Protein AF-A0A662C131-F1 (afdb_monomer)

Secondary structure (DSSP, 8-state):
--HHHHHHHHHHHHHHHHHHHHHHHH-HHHHHHTTT-EEEEEEE-TTS-EEEEEEETTEEEEEE-

Nearest PDB structures (foldseek):
  9b9s-assembly1_A-2  TM=4.052E-01  e=1.870E+00  Vreelandella titanicae
  7t3b-assembly1_E  TM=6.027E-01  e=3.689E+00  Homo sapiens

Mean predicted aligned error: 4.01 Å

Sequence (65 aa):
MSIEEKIKAGVNLYAVIKNIEQLVILDPEIKELVKDWNITIEFRVKNGPDASVRFKGGSCVVKKG

Radius of gyration: 13.34 Å; Cα contacts (8 Å, |Δi|>4): 97; chains: 1; bounding box: 28×14×36 Å

Solvent-accessible surface area (backbone atoms only — not comparable to full-atom values): 3621 Å² total; per-residue (Å²): 130,55,72,66,57,41,51,53,49,40,52,54,51,55,60,54,52,54,48,54,37,50,44,37,72,74,32,70,68,52,17,59,72,35,32,85,36,79,49,73,50,78,48,76,44,88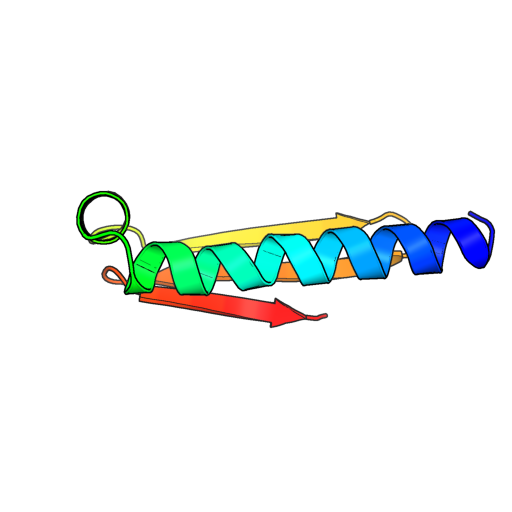,99,48,57,37,34,37,43,37,36,46,69,35,40,56,48,71,43,77,103

pLDDT: mean 90.04, std 5.53, range [68.69, 96.62]

Structure (mmCIF, N/CA/C/O backbone):
data_AF-A0A662C131-F1
#
_entry.id   AF-A0A662C131-F1
#
loop_
_atom_site.group_PDB
_atom_site.id
_atom_site.type_symbol
_atom_site.label_atom_id
_atom_site.label_alt_id
_atom_site.label_comp_id
_atom_site.label_asym_id
_atom_site.label_entity_id
_atom_site.label_seq_id
_atom_site.pdbx_PDB_ins_code
_atom_site.Cartn_x
_atom_site.Cartn_y
_atom_site.Cartn_z
_atom_site.occupancy
_atom_site.B_iso_or_equiv
_atom_site.auth_seq_id
_atom_site.auth_comp_id
_atom_site.auth_asym_id
_atom_site.auth_atom_id
_atom_site.pdbx_PD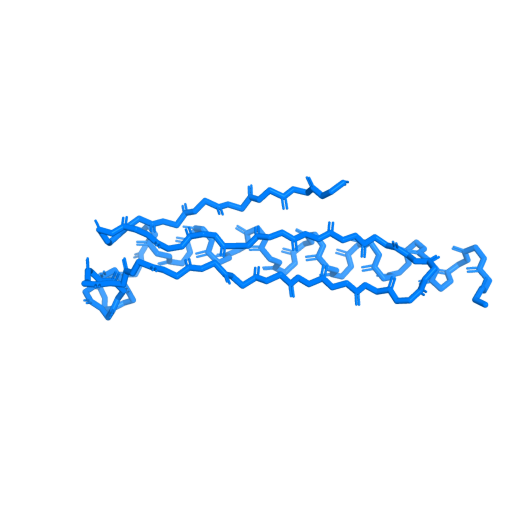B_model_num
ATOM 1 N N . MET A 1 1 ? 12.697 4.970 -21.137 1.00 68.69 1 MET A N 1
ATOM 2 C CA . MET A 1 1 ? 12.718 3.997 -20.034 1.00 68.69 1 MET A CA 1
ATOM 3 C C . MET A 1 1 ? 12.945 2.629 -20.640 1.00 68.69 1 MET A C 1
ATOM 5 O O . MET A 1 1 ? 12.134 2.210 -21.466 1.00 68.69 1 MET A O 1
ATOM 9 N N . SER A 1 2 ? 14.070 2.005 -20.315 1.00 87.38 2 SER A N 1
ATOM 10 C CA . SER A 1 2 ? 14.414 0.648 -20.723 1.00 87.38 2 SER A CA 1
AT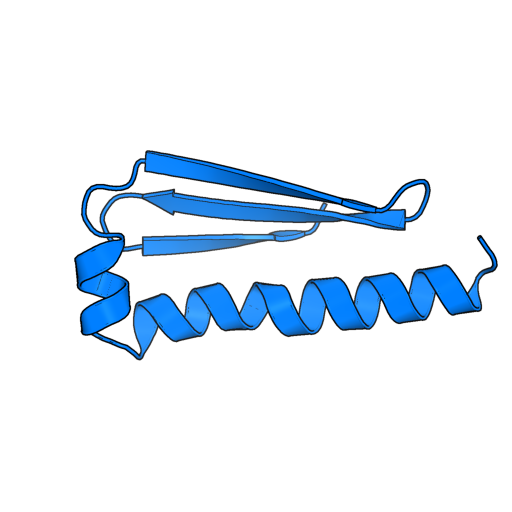OM 11 C C . SER A 1 2 ? 13.460 -0.369 -20.086 1.00 87.38 2 SER A C 1
ATOM 13 O O . SER A 1 2 ? 12.711 -0.060 -19.156 1.00 87.38 2 SER A O 1
ATOM 15 N N . ILE A 1 3 ? 13.472 -1.600 -20.594 1.00 85.62 3 ILE A N 1
ATOM 16 C CA . ILE A 1 3 ? 12.699 -2.706 -20.011 1.00 85.62 3 ILE A CA 1
ATOM 17 C C . ILE A 1 3 ? 13.126 -2.967 -18.559 1.00 85.62 3 ILE A C 1
ATOM 19 O O . ILE A 1 3 ? 12.272 -3.161 -17.699 1.00 85.62 3 ILE A O 1
ATOM 23 N N . GLU A 1 4 ? 14.425 -2.895 -18.263 1.00 87.88 4 GLU A N 1
ATOM 24 C CA . GLU A 1 4 ? 14.953 -3.117 -16.914 1.00 87.88 4 GLU A CA 1
ATOM 25 C C . GLU A 1 4 ? 14.465 -2.055 -15.916 1.00 87.88 4 GLU A C 1
ATOM 27 O O . GLU A 1 4 ? 14.054 -2.383 -14.803 1.00 87.88 4 GLU A O 1
ATOM 32 N N . GLU A 1 5 ? 14.436 -0.784 -16.326 1.00 85.75 5 GLU A N 1
ATOM 33 C CA . GLU A 1 5 ? 13.912 0.313 -15.505 1.00 85.75 5 GLU A CA 1
ATOM 34 C C . GLU A 1 5 ? 12.417 0.133 -15.201 1.00 85.75 5 GLU A C 1
ATOM 36 O O . GLU A 1 5 ? 11.988 0.362 -14.069 1.00 85.75 5 GLU A O 1
ATOM 41 N N . LYS A 1 6 ? 11.625 -0.343 -16.173 1.00 82.75 6 LYS A N 1
ATOM 42 C CA . LYS A 1 6 ? 10.198 -0.645 -15.968 1.00 82.75 6 LYS A CA 1
ATOM 43 C C . LYS A 1 6 ? 9.988 -1.795 -14.988 1.00 82.75 6 LYS A C 1
ATOM 45 O O . LYS A 1 6 ? 9.113 -1.708 -14.127 1.00 82.75 6 LYS A O 1
ATOM 50 N N . ILE A 1 7 ? 10.794 -2.852 -15.099 1.00 84.56 7 ILE A N 1
ATOM 51 C CA . ILE A 1 7 ? 10.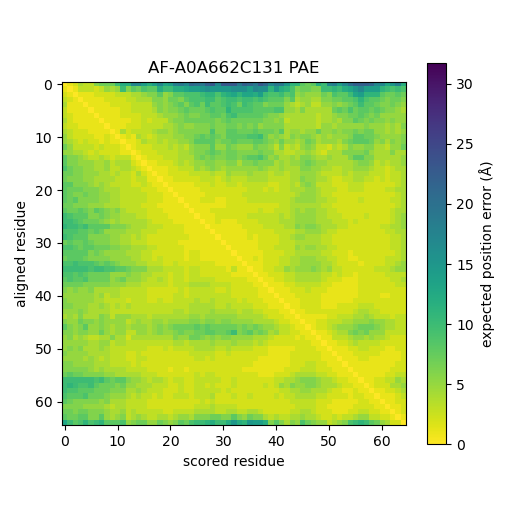736 -4.005 -14.192 1.00 84.56 7 ILE A CA 1
ATOM 52 C C . ILE A 1 7 ? 11.083 -3.567 -12.765 1.00 84.56 7 ILE A C 1
ATOM 54 O O . ILE A 1 7 ? 10.315 -3.848 -11.845 1.00 84.56 7 ILE A O 1
ATOM 58 N N . LYS A 1 8 ? 12.176 -2.814 -12.574 1.00 86.38 8 LYS A N 1
ATOM 59 C CA . LYS A 1 8 ? 12.559 -2.272 -11.258 1.00 86.38 8 LYS A CA 1
ATOM 60 C C . LYS A 1 8 ? 11.470 -1.373 -10.678 1.00 86.38 8 LYS A C 1
ATOM 62 O O . LYS A 1 8 ? 11.127 -1.516 -9.507 1.00 86.38 8 LYS A O 1
ATOM 67 N N . ALA A 1 9 ? 10.889 -0.492 -11.493 1.00 81.06 9 ALA A N 1
ATOM 68 C CA . ALA A 1 9 ? 9.791 0.368 -11.065 1.00 81.06 9 ALA A CA 1
ATOM 69 C C . ALA A 1 9 ? 8.570 -0.442 -10.604 1.00 81.06 9 ALA A C 1
ATOM 71 O O . ALA A 1 9 ? 8.009 -0.135 -9.560 1.00 81.06 9 ALA A O 1
ATOM 72 N N . GLY A 1 10 ? 8.187 -1.500 -11.327 1.00 82.00 10 GLY A N 1
ATOM 73 C CA . GLY A 1 10 ? 7.069 -2.368 -10.942 1.00 82.00 10 GLY A CA 1
ATOM 74 C C . GLY A 1 10 ? 7.319 -3.154 -9.665 1.00 82.00 10 GLY A C 1
ATOM 75 O O . GLY A 1 10 ? 6.448 -3.189 -8.798 1.00 82.00 10 GLY A O 1
ATOM 76 N N . VAL A 1 11 ? 8.510 -3.739 -9.513 1.00 84.38 11 VAL A N 1
ATOM 77 C CA . VAL A 1 11 ? 8.884 -4.442 -8.278 1.00 84.38 11 VAL A CA 1
ATOM 78 C C . VAL A 1 11 ? 8.831 -3.481 -7.095 1.00 84.38 11 VAL A C 1
ATOM 80 O O . VAL A 1 11 ? 8.142 -3.767 -6.121 1.00 84.38 11 VAL A O 1
ATOM 83 N N . ASN A 1 12 ? 9.470 -2.316 -7.205 1.00 83.25 12 ASN A N 1
ATOM 84 C CA . ASN A 1 12 ? 9.512 -1.342 -6.117 1.00 83.25 12 ASN A CA 1
ATOM 85 C C . ASN A 1 12 ? 8.121 -0.792 -5.786 1.00 83.25 12 ASN A C 1
ATOM 87 O O . ASN A 1 12 ? 7.736 -0.761 -4.619 1.00 83.25 12 ASN A O 1
ATOM 91 N N . LEU A 1 13 ? 7.341 -0.406 -6.799 1.00 84.19 13 LEU A N 1
ATOM 92 C CA . LEU A 1 13 ? 6.010 0.158 -6.599 1.00 84.19 13 LEU A CA 1
ATOM 93 C C . LEU A 1 13 ? 5.075 -0.861 -5.939 1.00 84.19 13 LEU A C 1
ATOM 95 O O . LEU A 1 13 ? 4.451 -0.572 -4.922 1.00 84.19 13 LEU A O 1
ATOM 99 N N . TYR A 1 14 ? 4.992 -2.075 -6.481 1.00 83.25 14 TYR A N 1
ATOM 100 C CA . TYR A 1 14 ? 4.040 -3.063 -5.984 1.00 83.25 14 TYR A CA 1
ATOM 101 C C . TYR A 1 14 ? 4.476 -3.742 -4.685 1.00 83.25 14 TYR A C 1
ATOM 103 O O . TYR A 1 14 ? 3.600 -4.108 -3.900 1.00 83.25 14 TYR A O 1
ATOM 111 N N . ALA A 1 15 ? 5.781 -3.907 -4.440 1.00 82.56 15 ALA A N 1
ATOM 112 C CA . ALA A 1 15 ? 6.275 -4.455 -3.178 1.00 82.56 15 ALA A CA 1
ATOM 113 C C . ALA A 1 15 ? 6.043 -3.482 -2.017 1.00 82.56 15 ALA A C 1
ATOM 115 O O . ALA A 1 15 ? 5.598 -3.901 -0.954 1.00 82.56 15 ALA A O 1
ATOM 116 N N . VAL A 1 16 ? 6.290 -2.184 -2.224 1.00 83.94 16 VAL A N 1
ATOM 117 C CA . VAL A 1 16 ? 6.133 -1.176 -1.166 1.00 83.94 16 VAL A CA 1
ATOM 118 C C . VAL A 1 16 ? 4.664 -0.871 -0.907 1.00 83.94 16 VAL A C 1
ATOM 120 O O . VAL A 1 16 ? 4.232 -0.874 0.242 1.00 83.94 16 VAL A O 1
ATOM 123 N N . ILE A 1 17 ? 3.868 -0.641 -1.956 1.00 87.38 17 ILE A N 1
ATOM 124 C CA . ILE A 1 17 ? 2.487 -0.180 -1.771 1.00 87.38 17 ILE A CA 1
ATOM 125 C C . ILE A 1 17 ? 1.628 -1.247 -1.092 1.00 87.38 17 ILE A C 1
ATOM 127 O O . ILE A 1 17 ? 0.802 -0.912 -0.246 1.00 87.38 17 ILE A O 1
ATOM 131 N N . LYS A 1 18 ? 1.845 -2.535 -1.384 1.00 86.06 18 LYS A N 1
ATOM 132 C CA . LYS A 1 18 ? 1.084 -3.611 -0.736 1.00 86.06 18 LYS A CA 1
ATOM 133 C C . LYS A 1 18 ? 1.319 -3.683 0.779 1.00 86.06 18 LYS A C 1
ATOM 135 O O . LYS A 1 18 ? 0.426 -4.104 1.510 1.00 86.06 18 LYS A O 1
ATOM 140 N N . ASN A 1 19 ? 2.464 -3.201 1.263 1.00 88.88 19 ASN A N 1
ATOM 141 C CA . ASN A 1 19 ? 2.743 -3.144 2.697 1.00 88.88 19 ASN A CA 1
ATOM 142 C C . ASN A 1 19 ? 1.875 -2.103 3.421 1.00 88.88 19 ASN A C 1
ATOM 144 O O . ASN A 1 19 ? 1.617 -2.268 4.606 1.00 88.88 19 ASN A O 1
ATOM 148 N N . ILE A 1 20 ? 1.365 -1.075 2.730 1.00 89.50 20 ILE A N 1
ATOM 149 C CA . ILE A 1 20 ? 0.508 -0.039 3.337 1.00 89.50 20 ILE A CA 1
ATOM 150 C C . ILE A 1 20 ? -0.818 -0.634 3.829 1.00 89.50 20 ILE A C 1
ATOM 152 O O . ILE A 1 20 ? -1.300 -0.274 4.899 1.00 89.50 20 ILE A O 1
ATOM 156 N N . GLU A 1 21 ? -1.391 -1.578 3.081 1.00 91.31 21 GLU A N 1
ATOM 157 C CA . GLU A 1 21 ? -2.592 -2.309 3.504 1.00 91.31 21 GLU A CA 1
ATOM 158 C C . GLU A 1 21 ? -2.328 -3.110 4.786 1.00 91.31 21 GLU A C 1
ATOM 160 O O . GLU A 1 21 ? -3.123 -3.065 5.720 1.00 91.31 21 GLU A O 1
ATOM 165 N N . GLN A 1 22 ? -1.172 -3.778 4.867 1.00 91.75 22 GLN A N 1
ATOM 166 C CA . GLN A 1 22 ? -0.770 -4.523 6.062 1.00 91.75 22 GLN A CA 1
ATOM 167 C C . GLN A 1 22 ? -0.504 -3.603 7.258 1.00 91.75 22 GLN A C 1
ATOM 169 O O . GLN A 1 22 ? -0.901 -3.943 8.366 1.00 91.75 22 GLN A O 1
ATOM 174 N N . LEU A 1 23 ? 0.097 -2.427 7.052 1.00 91.81 23 LEU A N 1
ATOM 175 C CA . LEU A 1 23 ? 0.332 -1.450 8.121 1.00 91.81 23 LEU A CA 1
ATOM 176 C C . LEU A 1 23 ? -0.979 -0.999 8.775 1.00 91.81 23 LEU A C 1
ATOM 178 O O . LEU A 1 23 ? -1.082 -1.016 9.992 1.00 91.81 23 LEU A O 1
ATOM 182 N N . VAL A 1 24 ? -2.011 -0.685 7.986 1.00 93.25 24 VAL A N 1
ATOM 183 C CA . VAL A 1 24 ? -3.330 -0.287 8.522 1.00 93.25 24 VAL A CA 1
ATOM 184 C C . VAL A 1 24 ? -4.020 -1.433 9.279 1.00 93.25 24 VAL A C 1
ATOM 186 O O . VAL A 1 24 ? -4.818 -1.188 10.182 1.00 93.25 24 VAL A O 1
ATOM 189 N N . ILE A 1 25 ? -3.732 -2.690 8.925 1.00 92.81 25 ILE A N 1
ATOM 190 C CA . ILE A 1 25 ? -4.279 -3.871 9.610 1.00 92.81 25 ILE A CA 1
ATOM 191 C C . ILE A 1 25 ? -3.543 -4.148 10.926 1.00 92.81 25 ILE A C 1
ATOM 193 O O . ILE A 1 25 ? -4.184 -4.487 11.921 1.00 92.81 25 ILE A O 1
ATOM 197 N N . LEU A 1 26 ? -2.213 -4.064 10.911 1.00 94.62 26 LEU A N 1
ATOM 198 C CA . LEU A 1 26 ? -1.348 -4.557 11.983 1.00 94.62 26 LEU A CA 1
ATOM 199 C C . LEU A 1 26 ? -0.987 -3.488 13.016 1.00 94.62 26 LEU A C 1
ATOM 201 O O . LEU A 1 26 ? -0.668 -3.847 14.146 1.00 94.62 26 LEU A O 1
ATOM 205 N N . ASP A 1 27 ? -1.038 -2.209 12.644 1.00 95.31 27 ASP A N 1
ATOM 206 C CA . ASP A 1 27 ? -0.683 -1.087 13.508 1.00 95.31 27 ASP A CA 1
ATOM 207 C C . ASP A 1 27 ? -1.948 -0.309 13.933 1.00 95.31 27 ASP A C 1
ATOM 209 O O . ASP A 1 27 ? -2.565 0.389 13.115 1.00 95.31 27 ASP A O 1
ATOM 213 N N . PRO A 1 28 ? -2.365 -0.420 15.210 1.00 93.94 28 PRO A N 1
ATOM 214 C CA . PRO A 1 28 ? -3.532 0.283 15.729 1.00 93.94 28 PRO A CA 1
ATOM 215 C C . PRO A 1 28 ? -3.431 1.810 15.641 1.00 93.94 28 PRO A C 1
ATOM 217 O O . PRO A 1 28 ? -4.460 2.457 15.445 1.00 93.94 28 PRO A O 1
ATOM 220 N N . GLU A 1 29 ? -2.233 2.392 15.755 1.00 96.44 29 GLU A N 1
ATOM 221 C CA . GLU A 1 29 ? -2.046 3.845 15.655 1.00 96.44 29 GLU A CA 1
ATOM 222 C C . GLU A 1 29 ? -2.305 4.319 14.226 1.00 96.44 29 GLU A C 1
ATOM 224 O O . GLU A 1 29 ? -2.995 5.316 14.005 1.00 96.44 29 GLU A O 1
ATOM 229 N N . ILE A 1 30 ? -1.826 3.560 13.238 1.00 94.19 30 ILE A N 1
ATOM 230 C CA . ILE A 1 30 ? -2.077 3.847 11.822 1.00 94.19 30 ILE A CA 1
ATOM 231 C C . ILE A 1 30 ? -3.556 3.664 11.483 1.00 94.19 30 ILE A C 1
ATOM 233 O O . ILE A 1 30 ? -4.129 4.486 10.765 1.00 94.19 30 ILE A O 1
ATOM 237 N N . LYS A 1 31 ? -4.197 2.617 12.009 1.00 94.75 31 LYS A N 1
ATOM 238 C CA . LYS A 1 31 ? -5.636 2.397 11.831 1.00 94.75 31 LYS A CA 1
ATOM 239 C C . LYS A 1 31 ? -6.461 3.563 12.372 1.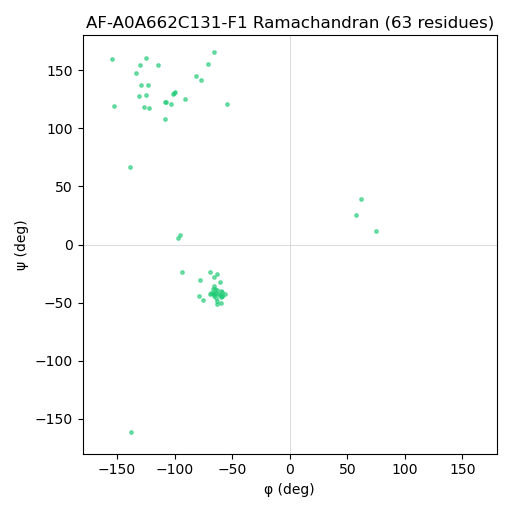00 94.75 31 LYS A C 1
ATOM 241 O O . LYS A 1 31 ? -7.392 4.013 11.704 1.00 94.75 31 LYS A O 1
ATOM 246 N N . GLU A 1 32 ? -6.102 4.052 13.556 1.00 96.00 32 GLU A N 1
ATOM 247 C CA . GLU A 1 32 ? -6.745 5.198 14.197 1.00 96.00 32 GLU A CA 1
ATOM 248 C C . GLU A 1 32 ? -6.503 6.490 13.405 1.00 96.00 32 GLU A C 1
ATOM 250 O O . GLU A 1 32 ? -7.443 7.245 13.157 1.00 96.00 32 GLU A O 1
ATOM 255 N N . LEU A 1 33 ? -5.277 6.711 12.918 1.00 95.19 33 LEU A N 1
ATOM 256 C CA . LEU A 1 33 ? -4.919 7.871 12.096 1.00 95.19 33 LEU A CA 1
ATOM 257 C C . LEU A 1 33 ? -5.792 7.986 10.840 1.00 95.19 33 LEU A C 1
ATOM 259 O O . LEU A 1 33 ? -6.223 9.082 10.480 1.00 95.19 33 LEU A O 1
ATOM 263 N N . VAL A 1 34 ? -6.054 6.860 10.170 1.00 95.38 34 VAL A N 1
ATOM 264 C CA . VAL A 1 34 ? -6.800 6.827 8.901 1.00 95.38 34 VAL A CA 1
A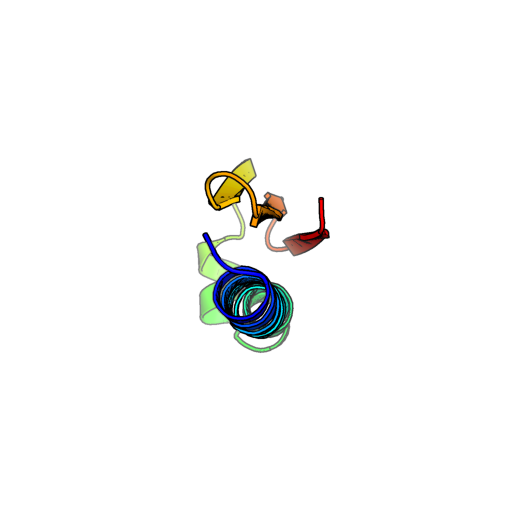TOM 265 C C . VAL A 1 34 ? -8.296 6.550 9.081 1.00 95.38 34 VAL A C 1
ATOM 267 O O . VAL A 1 34 ? -9.010 6.354 8.092 1.00 95.38 34 VAL A O 1
ATOM 270 N N . LYS A 1 35 ? -8.801 6.530 10.323 1.00 96.06 35 LYS A N 1
ATOM 271 C CA . LYS A 1 35 ? -10.190 6.148 10.626 1.00 96.06 35 LYS A CA 1
ATOM 272 C C . LYS A 1 35 ? -11.222 7.027 9.917 1.00 96.06 35 LYS A C 1
ATOM 274 O O . LYS A 1 35 ? -12.175 6.507 9.347 1.00 96.06 35 LYS A O 1
ATOM 279 N N . ASP A 1 36 ? -10.973 8.333 9.863 1.00 96.19 36 ASP A N 1
ATOM 280 C CA . ASP A 1 36 ? -11.897 9.326 9.298 1.00 96.19 36 ASP A CA 1
ATOM 281 C C . ASP A 1 36 ? -11.552 9.693 7.848 1.00 96.19 36 ASP A C 1
ATOM 283 O O . ASP A 1 36 ? -12.153 10.584 7.245 1.00 96.19 36 ASP A O 1
ATOM 287 N N . TRP A 1 37 ? -10.565 9.014 7.260 1.00 96.50 37 TRP A N 1
ATOM 288 C CA . TRP A 1 37 ? -10.129 9.311 5.906 1.00 96.50 37 TRP A CA 1
ATOM 289 C C . TRP A 1 37 ? -11.114 8.736 4.888 1.00 96.50 37 TRP A C 1
ATOM 291 O O . TRP A 1 37 ? -11.627 7.626 5.034 1.00 96.50 37 TRP A O 1
ATOM 301 N N . ASN A 1 38 ? -11.342 9.497 3.820 1.00 96.25 38 ASN A N 1
ATOM 302 C CA . ASN A 1 38 ? -12.060 9.075 2.619 1.00 96.25 38 ASN A CA 1
ATOM 303 C C . ASN A 1 38 ? -11.328 9.634 1.394 1.00 96.25 38 ASN A C 1
ATOM 305 O O . ASN A 1 38 ? -11.804 10.549 0.722 1.00 96.25 38 ASN A O 1
ATOM 309 N N . ILE A 1 39 ? -10.115 9.129 1.165 1.00 96.44 39 ILE A N 1
ATOM 310 C CA . ILE A 1 39 ? -9.199 9.624 0.132 1.00 96.44 39 ILE A CA 1
ATOM 311 C C . ILE A 1 39 ? -8.666 8.472 -0.718 1.00 96.44 39 ILE A C 1
ATOM 313 O O . ILE A 1 39 ? -8.592 7.323 -0.280 1.00 96.44 39 ILE A O 1
ATOM 317 N N . THR A 1 40 ? -8.281 8.778 -1.954 1.00 95.88 40 THR A N 1
ATOM 318 C CA . THR A 1 40 ? -7.555 7.849 -2.828 1.00 95.88 40 THR A CA 1
ATOM 319 C C . THR A 1 40 ? -6.274 8.518 -3.300 1.00 95.88 40 THR A C 1
ATOM 321 O O . THR A 1 40 ? -6.312 9.637 -3.802 1.00 95.88 40 THR A O 1
ATOM 324 N N . ILE A 1 41 ? -5.151 7.826 -3.131 1.00 92.94 41 ILE A N 1
ATOM 325 C CA . ILE A 1 41 ? -3.836 8.250 -3.610 1.00 92.94 41 ILE A CA 1
ATOM 326 C C . ILE A 1 41 ? -3.512 7.428 -4.857 1.00 92.94 41 ILE A C 1
ATOM 328 O O . ILE A 1 41 ? -3.477 6.199 -4.794 1.00 92.94 41 ILE A O 1
ATOM 332 N N . GLU A 1 42 ? -3.288 8.100 -5.985 1.00 93.62 42 GLU A N 1
ATOM 333 C CA . GLU A 1 42 ? -2.892 7.475 -7.251 1.00 93.62 42 GLU A CA 1
ATOM 334 C C . GLU A 1 42 ? -1.387 7.623 -7.481 1.00 93.62 42 GLU A C 1
ATOM 336 O O . GLU A 1 42 ? -0.835 8.722 -7.432 1.00 93.62 42 GLU A O 1
ATOM 341 N N . PHE A 1 43 ? -0.731 6.514 -7.800 1.00 90.50 43 PHE A N 1
ATOM 342 C CA . PHE A 1 43 ? 0.673 6.454 -8.174 1.00 90.50 43 PHE A CA 1
ATOM 343 C C . PHE A 1 43 ? 0.768 6.166 -9.665 1.00 90.50 43 PHE A C 1
ATOM 345 O O . PHE A 1 43 ? 0.268 5.146 -10.129 1.00 90.50 43 PHE A O 1
ATOM 352 N N . ARG A 1 44 ? 1.440 7.041 -10.416 1.00 90.56 44 ARG A N 1
ATOM 353 C CA . ARG A 1 44 ? 1.691 6.858 -11.851 1.00 90.56 44 ARG A CA 1
ATOM 354 C C . ARG A 1 44 ? 3.173 6.989 -12.152 1.00 90.56 44 ARG A C 1
ATOM 356 O O . ARG A 1 44 ? 3.754 8.059 -11.976 1.00 90.56 44 ARG A O 1
ATOM 363 N N . VAL A 1 45 ? 3.775 5.919 -12.665 1.00 87.75 45 VAL A N 1
ATOM 364 C CA . VAL A 1 45 ? 5.129 5.961 -13.222 1.00 87.75 45 VAL A CA 1
ATOM 365 C C . VAL A 1 45 ? 5.026 6.273 -14.713 1.00 87.75 45 VAL A C 1
ATOM 367 O O . VAL A 1 45 ? 4.349 5.573 -15.462 1.00 87.75 45 VAL A O 1
ATOM 370 N N . LYS A 1 46 ? 5.708 7.326 -15.179 1.00 86.81 46 LYS A N 1
ATOM 371 C CA . LYS A 1 46 ? 5.707 7.713 -16.601 1.00 86.81 46 LYS A CA 1
ATOM 372 C C . LYS A 1 46 ? 6.127 6.528 -17.484 1.00 86.81 46 LYS A C 1
ATOM 374 O O . LYS A 1 46 ? 7.250 6.055 -17.360 1.00 86.81 46 LYS A O 1
ATOM 379 N N . ASN A 1 47 ? 5.270 6.098 -18.415 1.00 84.69 47 ASN A N 1
ATOM 380 C CA . ASN A 1 47 ? 5.490 4.928 -19.287 1.00 84.69 47 ASN A CA 1
ATOM 381 C C . ASN A 1 47 ? 5.731 3.601 -18.535 1.00 84.69 47 ASN A C 1
ATOM 383 O O . ASN A 1 47 ? 6.392 2.702 -19.070 1.00 84.69 47 ASN A O 1
ATOM 387 N N . GLY A 1 48 ? 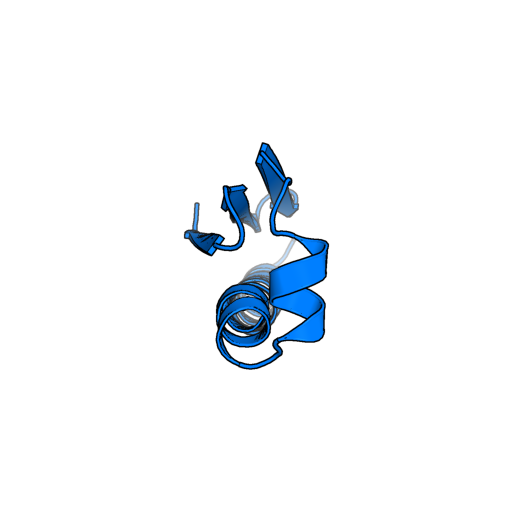5.237 3.498 -17.306 1.00 84.19 48 GLY A N 1
ATOM 388 C CA . GLY A 1 48 ? 5.439 2.372 -16.409 1.00 84.19 48 GLY A CA 1
ATOM 389 C C . GLY A 1 48 ? 4.149 1.993 -15.679 1.00 84.19 48 GLY A C 1
ATOM 390 O O . GLY A 1 48 ? 3.066 2.341 -16.143 1.00 84.19 48 GLY A O 1
ATOM 391 N N . PRO A 1 49 ? 4.268 1.255 -14.568 1.00 88.25 49 PRO A N 1
ATOM 392 C CA . PRO A 1 49 ? 3.124 0.777 -13.808 1.00 88.25 49 PRO A CA 1
ATOM 393 C C . PRO A 1 49 ? 2.417 1.906 -13.062 1.00 88.25 49 PRO A C 1
ATOM 395 O O . PRO A 1 49 ? 3.027 2.910 -12.672 1.00 88.25 49 PRO A O 1
ATOM 398 N N . ASP A 1 50 ? 1.141 1.685 -12.791 1.00 91.25 50 ASP A N 1
ATOM 399 C CA . ASP A 1 50 ? 0.349 2.502 -11.892 1.00 91.25 50 ASP A CA 1
ATOM 400 C C . ASP A 1 50 ? -0.305 1.659 -10.790 1.00 91.25 50 ASP A C 1
ATOM 402 O O . ASP A 1 50 ? -0.361 0.422 -10.831 1.00 91.25 50 ASP A O 1
ATOM 406 N N . ALA A 1 51 ? -0.689 2.347 -9.721 1.00 92.69 51 ALA A N 1
ATOM 407 C CA . ALA A 1 51 ? -1.330 1.767 -8.556 1.00 92.69 51 ALA A CA 1
ATOM 408 C C . ALA A 1 51 ? -2.184 2.820 -7.849 1.00 92.69 51 ALA A C 1
ATOM 410 O O . ALA A 1 51 ? -1.955 4.022 -7.971 1.00 92.69 51 ALA A O 1
ATOM 411 N N . SER A 1 52 ? -3.133 2.369 -7.040 1.00 94.12 52 SER A N 1
ATOM 412 C CA . SER A 1 52 ? -3.920 3.236 -6.173 1.00 94.12 52 SER A CA 1
ATOM 413 C C . SER A 1 52 ? -4.015 2.667 -4.765 1.00 94.12 52 SER A C 1
ATOM 415 O O . SER A 1 52 ? -4.037 1.450 -4.564 1.00 94.12 52 SER A O 1
ATOM 417 N N . VAL A 1 53 ? -4.082 3.572 -3.793 1.00 94.69 53 VAL A N 1
ATOM 418 C CA . VAL A 1 53 ? -4.315 3.267 -2.383 1.00 94.69 53 VAL A CA 1
ATOM 419 C C . VAL A 1 53 ? -5.549 4.028 -1.949 1.00 94.69 53 VAL A C 1
ATOM 421 O O . VAL A 1 53 ? -5.577 5.258 -1.997 1.00 94.69 53 VAL A O 1
ATOM 424 N N . ARG A 1 54 ? -6.587 3.301 -1.549 1.00 96.25 54 ARG A N 1
ATOM 425 C CA . ARG A 1 54 ? -7.836 3.889 -1.075 1.00 96.25 54 ARG A CA 1
ATOM 426 C C . ARG A 1 54 ? -7.945 3.717 0.426 1.00 96.25 54 ARG A C 1
ATOM 428 O O . ARG A 1 54 ? -7.979 2.585 0.895 1.00 96.25 54 ARG A O 1
ATOM 435 N N . PHE A 1 55 ? -8.097 4.830 1.131 1.00 96.62 55 PHE A N 1
ATOM 436 C CA . PHE A 1 55 ? -8.421 4.856 2.551 1.00 96.62 55 PHE A CA 1
ATOM 437 C C . PHE A 1 55 ? -9.901 5.170 2.732 1.00 96.62 55 PHE A C 1
ATOM 439 O O . PHE A 1 55 ? -10.409 6.127 2.139 1.00 96.62 55 PHE A O 1
ATOM 446 N N . LYS A 1 56 ? -10.596 4.356 3.529 1.00 96.00 56 LYS A N 1
ATOM 447 C CA . LYS A 1 56 ? -11.994 4.600 3.889 1.00 96.00 56 LYS A CA 1
ATOM 448 C C . LYS A 1 56 ? -12.335 3.979 5.237 1.00 96.00 56 LYS A C 1
ATOM 450 O O . LYS A 1 56 ? -12.286 2.757 5.365 1.00 96.00 56 LYS A O 1
ATOM 455 N N . GLY A 1 57 ? -12.738 4.793 6.210 1.00 91.31 57 GLY A N 1
ATOM 456 C CA . GLY A 1 57 ? -13.300 4.283 7.467 1.00 91.31 57 GLY A CA 1
ATOM 457 C C . GLY A 1 57 ? -12.322 3.415 8.266 1.00 91.31 57 GLY A C 1
ATOM 458 O O . GLY A 1 57 ? -12.710 2.350 8.739 1.00 91.31 57 GLY A O 1
ATOM 459 N N . GLY A 1 58 ? -11.037 3.784 8.316 1.00 89.50 58 GLY A N 1
ATOM 460 C CA . GLY A 1 58 ? -10.009 2.992 9.009 1.00 89.50 58 GLY A CA 1
ATOM 461 C C . GLY A 1 58 ? -9.579 1.726 8.270 1.00 89.50 58 GLY A C 1
ATOM 462 O O . GLY A 1 58 ? -8.915 0.869 8.845 1.00 89.50 58 GLY A O 1
ATOM 463 N N . SER A 1 59 ? -9.972 1.585 7.002 1.00 92.19 59 SER A N 1
ATOM 464 C CA . SER A 1 59 ? -9.520 0.516 6.114 1.00 92.19 59 SER A CA 1
ATOM 465 C C . SER A 1 59 ? -8.695 1.075 4.962 1.00 92.19 59 SER A C 1
ATOM 467 O O . SER A 1 59 ? -8.855 2.231 4.561 1.00 92.19 59 SER A O 1
ATOM 469 N 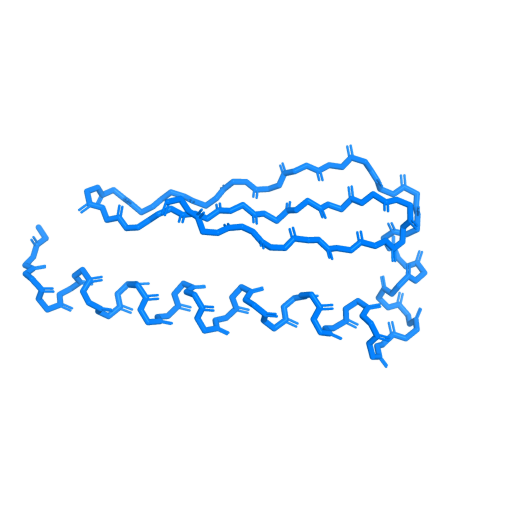N . CYS A 1 60 ? -7.820 0.232 4.425 1.00 94.44 60 CYS A N 1
ATOM 470 C CA . CYS A 1 60 ? -6.987 0.531 3.274 1.00 94.44 60 CYS A CA 1
ATOM 471 C C . CYS A 1 60 ? -7.124 -0.593 2.251 1.00 94.44 60 CYS A C 1
ATOM 473 O O . CYS A 1 60 ? -7.143 -1.759 2.627 1.00 94.44 60 CYS A O 1
ATOM 475 N N . VAL A 1 61 ? -7.238 -0.235 0.972 1.00 94.62 61 VAL A N 1
ATOM 476 C CA . VAL A 1 61 ? -7.248 -1.184 -0.145 1.00 94.62 61 VAL A CA 1
ATOM 477 C C . VAL A 1 61 ? -6.257 -0.716 -1.194 1.00 94.62 61 VAL A C 1
ATOM 479 O O . VAL A 1 61 ? -6.334 0.418 -1.678 1.00 94.62 61 VAL A O 1
ATOM 482 N N . VAL A 1 62 ? -5.364 -1.618 -1.588 1.00 93.19 62 VAL A N 1
ATOM 483 C CA . VAL A 1 62 ? -4.393 -1.388 -2.658 1.00 93.19 62 VAL A CA 1
AT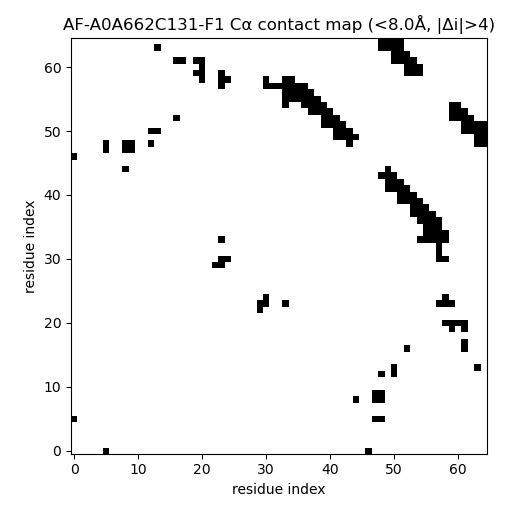OM 484 C C . VAL A 1 62 ? -4.891 -2.032 -3.945 1.00 93.19 62 VAL A C 1
ATOM 486 O O . VAL A 1 62 ? -5.243 -3.211 -3.971 1.00 93.19 62 VAL A O 1
ATOM 489 N N . LYS A 1 63 ? -4.870 -1.282 -5.048 1.00 91.62 63 LYS A N 1
ATOM 490 C CA . LYS A 1 63 ? -5.113 -1.817 -6.392 1.00 91.62 63 LYS A CA 1
ATOM 491 C C . LYS A 1 63 ? -3.936 -1.520 -7.303 1.00 91.62 63 LYS A C 1
ATOM 493 O O . LYS A 1 63 ? -3.417 -0.408 -7.304 1.00 91.62 63 LYS A O 1
ATOM 498 N N . LYS A 1 64 ? -3.543 -2.513 -8.093 1.00 87.19 64 LYS A N 1
ATOM 499 C CA . LYS A 1 64 ? -2.652 -2.311 -9.239 1.00 87.19 64 LYS A CA 1
ATOM 500 C C . LYS A 1 64 ? -3.482 -1.804 -10.423 1.00 87.19 64 LYS A C 1
ATOM 502 O O . LYS A 1 64 ? -4.645 -2.204 -10.525 1.00 87.19 64 LYS A O 1
ATOM 507 N N . GLY A 1 65 ? -2.900 -0.926 -11.232 1.00 78.31 65 GLY A N 1
ATOM 508 C CA . GLY A 1 65 ? -3.420 -0.559 -12.550 1.00 78.31 65 GLY A CA 1
ATOM 509 C C . GLY A 1 65 ? -3.069 -1.563 -13.627 1.00 78.31 65 GLY A C 1
ATOM 510 O O . GLY A 1 65 ? -2.119 -2.354 -13.400 1.00 78.31 65 GLY A O 1
#

Foldseek 3Di:
DDPVVQVVCVCVVVVVVVVLQVCLVPPPVNLVVLQPDQDKDKDDDVVHWIKIWGGDRSGIDIDTD